Protein AF-A0A6I9PRD9-F1 (afdb_monomer_lite)

Radius of gyration: 15.43 Å; chains: 1; bounding box: 41×34×39 Å

Structure (mmCIF, N/CA/C/O backbone):
data_AF-A0A6I9PRD9-F1
#
_entry.id   AF-A0A6I9PRD9-F1
#
loop_
_atom_site.group_PDB
_atom_site.id
_atom_site.type_symbol
_atom_site.label_atom_id
_atom_site.label_alt_id
_atom_site.label_comp_id
_atom_site.label_asym_id
_atom_site.label_entity_id
_atom_site.label_seq_id
_atom_site.pdbx_PDB_ins_code
_atom_site.Cartn_x
_atom_site.Cartn_y
_atom_site.Cartn_z
_atom_site.occupancy
_atom_site.B_iso_or_equiv
_atom_site.auth_seq_id
_atom_site.auth_comp_id
_atom_site.auth_asym_id
_atom_site.auth_atom_id
_atom_site.pdbx_PDB_model_num
ATOM 1 N N . MET A 1 1 ? -19.903 2.151 14.464 1.00 62.44 1 MET A N 1
ATOM 2 C CA . MET A 1 1 ? -20.495 2.393 13.127 1.00 62.44 1 MET A CA 1
ATOM 3 C C . MET A 1 1 ? -19.812 1.446 12.155 1.00 62.44 1 MET A C 1
ATOM 5 O O . MET A 1 1 ? -18.597 1.336 12.236 1.00 62.44 1 MET A O 1
ATOM 9 N N . ALA A 1 2 ? -20.546 0.712 11.317 1.00 78.50 2 ALA A N 1
ATOM 10 C CA . ALA A 1 2 ? -19.922 -0.200 10.356 1.00 78.50 2 ALA A CA 1
ATOM 11 C C . ALA A 1 2 ? -19.361 0.602 9.170 1.00 78.50 2 ALA A C 1
ATOM 13 O O . ALA A 1 2 ? -20.081 1.413 8.588 1.00 78.50 2 ALA A O 1
ATOM 14 N N . ARG A 1 3 ? -18.087 0.389 8.828 1.00 88.00 3 ARG A N 1
ATOM 15 C CA . ARG A 1 3 ? -17.421 0.985 7.659 1.00 88.00 3 ARG A CA 1
ATOM 16 C C . ARG A 1 3 ? -16.785 -0.113 6.817 1.00 88.00 3 ARG A C 1
ATOM 18 O O . ARG A 1 3 ? -16.355 -1.125 7.357 1.00 88.00 3 ARG A O 1
ATOM 25 N N . PHE A 1 4 ? -16.762 0.087 5.501 1.00 90.31 4 PHE A N 1
ATOM 26 C CA . PHE A 1 4 ? -16.207 -0.888 4.558 1.00 90.31 4 PHE A CA 1
ATOM 27 C C . PHE A 1 4 ? -14.673 -0.965 4.632 1.00 90.31 4 PHE A C 1
ATOM 29 O O . PHE A 1 4 ? -14.110 -2.048 4.541 1.00 90.31 4 PHE A O 1
ATOM 36 N N . ALA A 1 5 ? -14.013 0.177 4.829 1.00 92.81 5 ALA A N 1
ATOM 37 C CA . ALA A 1 5 ? -12.582 0.281 5.086 1.00 92.81 5 ALA A CA 1
ATOM 38 C C . ALA A 1 5 ? -12.316 1.470 6.020 1.00 92.81 5 ALA A C 1
ATOM 40 O O . ALA A 1 5 ? -13.050 2.464 5.978 1.00 92.81 5 ALA A O 1
ATOM 41 N N . ASP A 1 6 ? -11.275 1.375 6.847 1.00 93.38 6 ASP A N 1
ATOM 42 C CA . ASP A 1 6 ? -10.869 2.462 7.745 1.00 93.38 6 ASP A CA 1
ATOM 43 C C . ASP A 1 6 ? -10.229 3.615 6.961 1.00 93.38 6 ASP A C 1
ATOM 45 O O . ASP A 1 6 ? -10.547 4.781 7.197 1.00 93.38 6 ASP A O 1
ATOM 49 N N . TYR A 1 7 ? -9.376 3.289 5.985 1.00 95.12 7 TYR A N 1
ATOM 50 C CA . TYR A 1 7 ? -8.647 4.266 5.183 1.00 95.12 7 TYR A CA 1
ATOM 51 C C . TYR A 1 7 ? -8.502 3.834 3.724 1.00 95.12 7 TYR A C 1
ATOM 53 O O . TYR A 1 7 ? -8.319 2.659 3.415 1.00 95.12 7 TYR A O 1
ATOM 61 N N . PHE A 1 8 ? -8.495 4.824 2.834 1.00 95.88 8 PHE A N 1
ATOM 62 C CA . PHE A 1 8 ? -8.052 4.702 1.448 1.00 95.88 8 PHE A CA 1
ATOM 63 C C . PHE A 1 8 ? -6.857 5.621 1.239 1.00 95.88 8 PHE A C 1
ATOM 65 O O . PHE A 1 8 ? -6.917 6.803 1.580 1.00 95.88 8 PHE A O 1
ATOM 72 N N . ILE A 1 9 ? -5.775 5.097 0.668 1.00 96.12 9 ILE A N 1
ATOM 73 C CA . ILE A 1 9 ? -4.550 5.862 0.434 1.00 96.12 9 ILE A CA 1
ATOM 74 C C . ILE A 1 9 ? -4.059 5.698 -0.995 1.00 96.12 9 ILE A C 1
ATOM 76 O O . ILE A 1 9 ? -4.200 4.640 -1.604 1.00 96.12 9 ILE A O 1
ATOM 80 N N . VAL A 1 10 ? -3.442 6.759 -1.500 1.00 96.12 10 VAL A N 1
ATOM 81 C CA . VAL A 1 10 ? -2.654 6.741 -2.728 1.00 96.12 10 VAL A CA 1
ATOM 82 C C . VAL A 1 10 ? -1.207 6.934 -2.318 1.00 96.12 10 VAL A C 1
ATOM 84 O O . VAL A 1 10 ? -0.873 7.934 -1.679 1.00 96.12 10 VAL A O 1
ATOM 87 N N . VAL A 1 11 ? -0.361 5.976 -2.676 1.00 95.94 11 VAL A N 1
ATOM 88 C CA . VAL A 1 11 ? 1.070 5.988 -2.377 1.00 95.94 11 VAL A CA 1
ATOM 89 C C . VAL A 1 11 ? 1.832 6.027 -3.693 1.00 95.94 11 VAL A C 1
ATOM 91 O O . VAL A 1 11 ? 1.496 5.283 -4.611 1.00 95.94 11 VAL A O 1
ATOM 94 N N . GLY A 1 12 ? 2.849 6.878 -3.782 1.00 94.06 12 GLY A N 1
ATOM 95 C CA . GLY A 1 12 ? 3.750 6.930 -4.932 1.00 94.06 12 GLY A CA 1
ATOM 96 C C . GLY A 1 12 ? 5.211 6.840 -4.526 1.00 94.06 12 GLY A C 1
ATOM 97 O O . GLY A 1 12 ? 5.543 6.862 -3.341 1.00 94.06 12 GLY A O 1
ATOM 98 N N . TYR A 1 13 ? 6.074 6.739 -5.532 1.00 91.94 13 TYR A N 1
ATOM 99 C CA . TYR A 1 13 ? 7.519 6.714 -5.350 1.00 91.94 13 TYR A CA 1
ATOM 100 C C . TYR A 1 13 ? 8.020 8.089 -4.880 1.00 91.94 13 TYR A C 1
ATOM 102 O O . TYR A 1 13 ? 7.689 9.117 -5.473 1.00 91.94 13 TYR A O 1
ATOM 110 N N . ASP A 1 14 ? 8.815 8.120 -3.813 1.00 91.44 14 ASP A N 1
ATOM 111 C CA . ASP A 1 14 ? 9.419 9.347 -3.300 1.00 91.44 14 ASP A CA 1
ATOM 112 C C . ASP A 1 14 ? 10.723 9.663 -4.048 1.00 91.44 14 ASP A C 1
ATOM 114 O O . ASP A 1 14 ? 11.800 9.145 -3.738 1.00 91.44 14 ASP A O 1
ATOM 118 N N . HIS A 1 15 ? 10.624 10.541 -5.044 1.00 86.25 15 HIS A N 1
ATOM 119 C CA . HIS A 1 15 ? 11.774 10.978 -5.836 1.00 86.25 15 HIS A CA 1
ATOM 120 C C . HIS A 1 15 ? 12.789 11.805 -5.027 1.00 86.25 15 HIS A C 1
ATOM 122 O O . HIS A 1 15 ? 13.949 11.886 -5.426 1.00 86.25 15 HIS A O 1
ATOM 128 N N . GLU A 1 16 ? 12.400 12.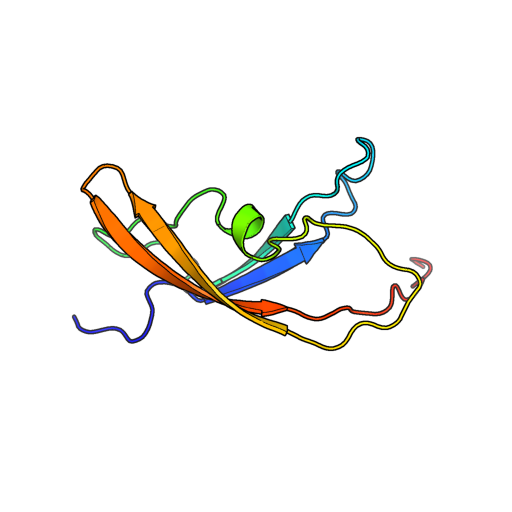393 -3.890 1.00 84.50 16 GLU A N 1
ATOM 129 C CA . GLU A 1 16 ? 13.290 13.236 -3.073 1.00 84.50 16 GLU A CA 1
ATOM 130 C C . GLU A 1 16 ? 14.255 12.394 -2.226 1.00 84.50 16 GLU A C 1
ATOM 132 O O . GLU A 1 16 ? 15.349 12.843 -1.885 1.00 84.50 16 GLU A O 1
ATOM 137 N N . LYS A 1 17 ? 13.876 11.150 -1.916 1.00 77.88 17 LYS A N 1
ATOM 138 C CA . LYS A 1 17 ? 14.646 10.231 -1.062 1.00 77.88 17 LYS A CA 1
ATOM 139 C C . LYS A 1 17 ? 15.405 9.146 -1.831 1.00 77.88 17 LYS A C 1
ATOM 141 O O . LYS A 1 17 ? 16.006 8.269 -1.222 1.00 77.88 17 LYS A O 1
ATOM 146 N N . ALA A 1 18 ? 15.455 9.224 -3.161 1.00 64.50 18 ALA A N 1
ATOM 147 C CA . ALA A 1 18 ? 16.067 8.208 -4.025 1.00 64.50 18 ALA A CA 1
ATOM 148 C C . ALA A 1 18 ? 17.609 8.082 -3.920 1.00 64.50 18 ALA A C 1
ATOM 150 O O . ALA A 1 18 ? 18.199 7.219 -4.569 1.00 64.50 18 ALA A O 1
ATOM 151 N N . GLY A 1 19 ? 18.281 8.917 -3.118 1.00 60.06 19 GLY A N 1
ATOM 152 C CA . GLY A 1 19 ? 19.746 8.962 -3.017 1.00 60.06 19 GLY A CA 1
ATOM 153 C C . GLY A 1 19 ? 20.415 7.772 -2.310 1.00 60.06 19 GLY A C 1
ATOM 154 O O . GLY A 1 19 ? 21.637 7.666 -2.368 1.00 60.06 19 GLY A O 1
ATOM 155 N N . SER A 1 20 ? 19.662 6.879 -1.654 1.00 58.41 20 SER A N 1
ATOM 156 C CA . SER A 1 20 ? 20.207 5.812 -0.788 1.00 58.41 20 SER A CA 1
ATOM 157 C C . SER A 1 20 ? 20.174 4.387 -1.366 1.00 58.41 20 SER A C 1
ATOM 159 O O . SER A 1 20 ? 20.520 3.444 -0.661 1.00 58.41 20 SER A O 1
ATOM 161 N N . GLY A 1 21 ? 19.785 4.194 -2.630 1.00 63.38 21 GLY A N 1
ATOM 162 C CA . GLY A 1 21 ? 19.826 2.887 -3.314 1.00 63.38 21 GLY A CA 1
ATOM 163 C C . GLY A 1 21 ? 18.558 2.029 -3.188 1.00 63.38 21 GLY A C 1
ATOM 164 O O . GLY A 1 21 ? 18.223 1.320 -4.135 1.00 63.38 21 GLY A O 1
ATOM 165 N N . GLU A 1 22 ? 17.796 2.155 -2.099 1.00 71.44 22 GLU A N 1
ATOM 166 C CA . GLU A 1 22 ? 16.391 1.727 -2.038 1.00 71.44 22 GLU A CA 1
ATOM 167 C C . GLU A 1 22 ? 15.487 2.956 -2.010 1.00 71.44 22 GLU A C 1
ATOM 169 O O . GLU A 1 22 ? 15.681 3.860 -1.197 1.00 71.44 22 GLU A O 1
ATOM 174 N N . GLY A 1 23 ? 14.522 3.009 -2.933 1.00 82.12 23 GLY A N 1
ATOM 175 C CA . GLY A 1 23 ? 13.497 4.041 -2.911 1.00 82.12 23 GLY A CA 1
ATOM 176 C C . GLY A 1 23 ? 12.552 3.839 -1.731 1.00 82.12 23 GLY A C 1
ATOM 177 O O . GLY A 1 23 ? 12.517 2.775 -1.109 1.00 82.12 23 GLY A O 1
ATOM 178 N N . CYS A 1 24 ? 11.734 4.846 -1.448 1.00 89.25 24 CYS A N 1
ATOM 179 C CA . CYS A 1 24 ? 10.666 4.730 -0.463 1.00 89.25 24 CYS A CA 1
ATOM 180 C C . CYS A 1 24 ? 9.330 5.194 -1.038 1.00 89.25 24 CYS A C 1
ATOM 182 O O . CYS A 1 24 ? 9.275 5.985 -1.980 1.00 89.25 24 CYS A O 1
ATOM 184 N N . GLY A 1 25 ? 8.248 4.687 -0.457 1.00 91.69 25 GLY A N 1
ATOM 185 C CA . GLY A 1 25 ? 6.907 5.173 -0.733 1.00 91.69 25 GLY A CA 1
ATOM 186 C C . GLY A 1 25 ? 6.643 6.483 -0.001 1.00 91.69 25 GLY A C 1
ATOM 187 O O . GLY A 1 25 ? 7.206 6.742 1.063 1.00 91.69 25 GLY A O 1
ATOM 188 N N . LYS A 1 26 ? 5.750 7.295 -0.557 1.00 93.50 26 LYS A N 1
ATOM 189 C CA . LYS A 1 26 ? 5.203 8.495 0.077 1.00 93.50 26 LYS A CA 1
ATOM 190 C C . LYS A 1 26 ? 3.699 8.525 -0.126 1.00 93.50 26 LYS A C 1
ATOM 192 O O . LYS A 1 26 ? 3.204 8.309 -1.232 1.00 93.50 26 LYS A O 1
ATOM 197 N N . ILE A 1 27 ? 2.966 8.810 0.944 1.00 95.12 27 ILE A N 1
ATOM 198 C CA . ILE A 1 27 ? 1.517 9.005 0.880 1.00 95.12 27 ILE A CA 1
ATOM 199 C C . ILE A 1 27 ? 1.243 10.313 0.130 1.00 95.12 27 ILE A C 1
ATOM 201 O O . ILE A 1 27 ? 1.596 11.394 0.598 1.00 95.12 27 ILE A O 1
ATOM 205 N N . ILE A 1 28 ? 0.606 10.207 -1.033 1.00 95.38 28 ILE A N 1
ATOM 206 C CA . ILE A 1 28 ? 0.190 11.342 -1.866 1.00 95.38 28 ILE A CA 1
ATOM 207 C C . ILE A 1 28 ? -1.182 11.834 -1.408 1.00 95.38 28 ILE A C 1
ATOM 209 O O . ILE A 1 28 ? -1.418 13.034 -1.281 1.00 95.38 28 ILE A O 1
ATOM 213 N N . GLN A 1 29 ? -2.101 10.900 -1.160 1.00 96.50 29 GLN A N 1
ATOM 214 C CA . GLN A 1 29 ? -3.457 11.204 -0.711 1.00 96.50 29 GLN A CA 1
ATOM 215 C C . GLN A 1 29 ? -3.904 10.185 0.324 1.00 96.50 29 GLN A C 1
ATOM 217 O O . GLN A 1 29 ? -3.533 9.013 0.260 1.00 96.50 29 GLN A O 1
ATOM 222 N N . ARG A 1 30 ? -4.744 10.634 1.255 1.00 95.88 30 ARG A N 1
ATOM 223 C CA . ARG A 1 30 ? -5.426 9.766 2.210 1.00 95.88 30 ARG A CA 1
ATOM 224 C C . ARG A 1 30 ? -6.863 10.213 2.417 1.00 95.88 30 ARG A C 1
ATOM 226 O O . ARG A 1 30 ? -7.152 11.414 2.424 1.00 95.88 30 ARG A O 1
ATOM 233 N N . PHE A 1 31 ? -7.731 9.239 2.643 1.00 95.31 31 PHE A N 1
ATOM 234 C CA . PHE A 1 31 ? -9.139 9.426 2.940 1.00 95.31 31 PHE A CA 1
ATOM 235 C C . PHE A 1 31 ? -9.538 8.495 4.089 1.00 95.31 31 PHE A C 1
ATOM 237 O O . PHE A 1 31 ? -9.276 7.298 3.997 1.00 95.31 31 PHE A O 1
ATOM 244 N N . PRO A 1 32 ? -10.184 9.014 5.143 1.00 94.62 32 PRO A N 1
ATOM 245 C CA . PRO A 1 32 ? -10.384 10.439 5.435 1.00 94.62 32 PRO A CA 1
ATOM 246 C C . PRO A 1 32 ? -9.068 11.204 5.702 1.00 94.62 32 PRO A C 1
ATOM 248 O O . PRO A 1 32 ? -8.026 10.622 5.998 1.00 94.62 32 PRO A O 1
ATOM 251 N N . LYS A 1 33 ? -9.124 12.542 5.599 1.00 94.31 33 LYS A N 1
ATOM 252 C CA . LYS A 1 33 ? -7.991 13.441 5.915 1.00 94.31 33 LYS A CA 1
ATOM 253 C C . LYS A 1 33 ? -7.732 13.601 7.413 1.00 94.31 33 LYS A C 1
ATOM 255 O O . LYS A 1 33 ? -6.661 14.065 7.787 1.00 94.31 33 LYS A O 1
ATOM 260 N N . LYS A 1 34 ? -8.729 13.304 8.242 1.00 93.62 34 LYS A N 1
ATOM 261 C CA . LYS A 1 34 ? -8.638 13.280 9.702 1.00 93.62 34 LYS A CA 1
ATOM 262 C C . LYS A 1 34 ? -8.856 11.853 10.159 1.00 93.62 34 LYS A C 1
ATOM 264 O O . LYS A 1 34 ? -9.558 11.107 9.485 1.00 93.62 34 LYS A O 1
ATOM 269 N N . ASP A 1 35 ? -8.248 11.506 11.274 1.00 94.44 35 ASP A N 1
ATOM 270 C CA . ASP A 1 35 ? -8.349 10.162 11.813 1.00 94.44 35 ASP A CA 1
ATOM 271 C C . ASP A 1 35 ? -9.735 9.937 12.410 1.00 94.44 35 ASP A C 1
ATOM 273 O O . ASP A 1 35 ? -10.449 10.891 12.736 1.00 94.44 35 ASP A O 1
ATOM 277 N N . TRP A 1 36 ? -10.131 8.672 12.490 1.00 90.75 36 TRP A N 1
ATOM 278 C CA . TRP A 1 36 ? -11.387 8.315 13.124 1.00 90.75 36 TRP A CA 1
ATOM 279 C C . TRP A 1 36 ? -11.204 8.257 14.638 1.00 90.75 36 TRP A C 1
ATOM 281 O O . TRP A 1 36 ? -10.153 7.844 15.129 1.00 90.75 36 TRP A O 1
ATOM 291 N N . ASP A 1 37 ? -12.252 8.591 15.385 1.00 90.00 37 ASP A N 1
ATOM 292 C CA . ASP A 1 37 ? -12.242 8.395 16.832 1.00 90.00 37 ASP A CA 1
ATOM 293 C C . ASP A 1 37 ? -12.019 6.908 17.153 1.00 90.00 37 ASP A C 1
ATOM 295 O O . ASP A 1 37 ? -12.745 6.037 16.667 1.00 90.00 37 ASP A O 1
ATOM 299 N N . GLY A 1 38 ? -10.980 6.618 17.941 1.00 87.06 38 GLY A N 1
ATOM 300 C CA . GLY A 1 38 ? -10.600 5.253 18.319 1.00 87.06 38 GLY A CA 1
ATOM 301 C C . GLY A 1 38 ? -9.897 4.438 17.226 1.00 87.06 38 GLY A C 1
ATOM 302 O O . GLY A 1 38 ? -9.649 3.254 17.426 1.00 87.06 38 GLY A O 1
ATOM 303 N N . THR A 1 39 ? -9.559 5.019 16.072 1.00 88.44 39 THR A N 1
ATOM 304 C CA . THR A 1 39 ? -8.755 4.334 15.045 1.00 88.44 39 THR A CA 1
ATOM 305 C C . THR A 1 39 ? -7.775 5.317 14.42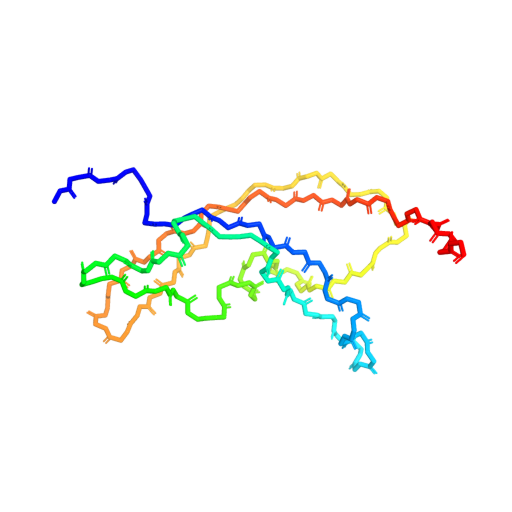9 1.00 88.44 39 THR A C 1
ATOM 307 O O . THR A 1 39 ? -8.154 6.153 13.612 1.00 88.44 39 THR A O 1
ATOM 310 N N . ALA A 1 40 ? -6.515 5.215 14.844 1.00 89.88 40 ALA A N 1
ATOM 311 C CA . ALA A 1 40 ? -5.437 6.039 14.319 1.00 89.88 40 ALA A CA 1
ATOM 312 C C . ALA A 1 40 ? -5.022 5.584 12.915 1.00 89.88 40 ALA A C 1
ATOM 314 O O . ALA A 1 40 ? -5.158 4.412 12.552 1.00 89.88 40 ALA A O 1
ATOM 315 N N . PHE A 1 41 ? -4.470 6.509 12.132 1.00 91.69 41 PHE A N 1
ATOM 316 C CA . PHE A 1 41 ? -3.890 6.157 10.844 1.00 91.69 41 PHE A CA 1
ATOM 317 C C . PHE A 1 41 ? -2.631 5.280 11.029 1.00 91.69 41 PHE A C 1
ATOM 319 O O . PHE A 1 41 ? -1.727 5.678 11.773 1.00 91.69 41 PHE A O 1
ATOM 326 N N . PRO A 1 42 ? -2.523 4.118 10.352 1.00 88.69 42 PRO A N 1
ATOM 327 C CA . PRO A 1 42 ? -1.366 3.238 10.491 1.00 88.69 42 PRO A CA 1
ATOM 328 C C . PRO A 1 42 ? -0.103 3.892 9.914 1.00 88.69 42 PRO A C 1
ATOM 330 O O . PRO A 1 42 ? -0.027 4.206 8.725 1.00 88.69 42 PRO A O 1
ATOM 333 N N . GLN A 1 43 ? 0.908 4.095 10.761 1.00 87.62 43 GLN A N 1
ATOM 334 C CA . GLN A 1 43 ? 2.188 4.670 10.341 1.00 87.62 43 GLN A CA 1
ATOM 335 C C . GLN A 1 43 ? 3.011 3.665 9.527 1.00 87.62 43 GLN A C 1
ATOM 337 O O . GLN A 1 43 ? 3.063 2.483 9.859 1.00 87.62 43 GLN A O 1
ATOM 342 N N . GLY A 1 44 ? 3.680 4.136 8.471 1.00 88.12 44 GLY A N 1
ATOM 343 C CA . GLY A 1 44 ? 4.564 3.305 7.646 1.00 88.12 44 GLY A CA 1
ATOM 344 C C . GLY A 1 44 ? 3.839 2.334 6.709 1.00 88.12 44 GLY A C 1
ATOM 345 O O . GLY A 1 44 ? 4.483 1.481 6.098 1.00 88.12 44 GLY A O 1
ATOM 346 N N . VAL A 1 45 ? 2.514 2.445 6.565 1.00 90.25 45 VAL A N 1
ATOM 347 C CA . VAL A 1 45 ? 1.704 1.571 5.698 1.00 90.25 45 VAL A CA 1
ATOM 348 C C . VAL A 1 45 ? 2.174 1.593 4.233 1.00 90.25 45 VAL A C 1
ATOM 350 O O . VAL A 1 45 ? 2.055 0.597 3.519 1.00 90.25 45 VAL A O 1
ATOM 353 N N . GLU A 1 46 ? 2.792 2.690 3.787 1.00 91.06 46 GLU A N 1
ATOM 354 C CA . GLU A 1 46 ? 3.404 2.838 2.465 1.00 91.06 46 GLU A CA 1
ATOM 355 C C . GLU A 1 46 ? 4.576 1.882 2.196 1.00 91.06 46 GLU A C 1
ATOM 357 O O . GLU A 1 46 ? 4.898 1.617 1.037 1.00 91.06 46 GLU A O 1
ATOM 362 N N . MET A 1 47 ? 5.218 1.347 3.235 1.00 87.94 47 MET A N 1
ATOM 363 C CA . MET A 1 47 ? 6.303 0.374 3.072 1.00 87.94 47 MET A CA 1
ATOM 364 C C . MET A 1 47 ? 5.766 -1.000 2.661 1.00 87.94 47 MET A C 1
ATOM 366 O O . MET A 1 47 ? 6.442 -1.747 1.960 1.00 87.94 47 MET A O 1
ATOM 370 N N . PHE A 1 48 ? 4.526 -1.313 3.043 1.00 89.38 48 PHE A N 1
ATOM 371 C CA . PHE A 1 48 ? 3.898 -2.610 2.788 1.00 89.38 48 PHE A CA 1
ATOM 372 C C . PHE A 1 48 ? 3.109 -2.652 1.477 1.00 89.38 48 PHE A C 1
ATOM 374 O O . PHE A 1 48 ? 2.755 -3.732 1.005 1.00 89.38 48 PHE A O 1
ATOM 381 N N . SER A 1 49 ? 2.860 -1.497 0.854 1.00 91.19 49 SER A N 1
ATOM 382 C CA . SER A 1 49 ? 2.159 -1.429 -0.431 1.00 91.19 49 SER A CA 1
ATOM 383 C C . SER A 1 49 ? 3.025 -1.832 -1.630 1.00 91.19 49 SER A C 1
ATOM 385 O O . SER A 1 49 ? 2.498 -1.950 -2.732 1.00 91.19 49 SER A O 1
ATOM 387 N N . GLN A 1 50 ? 4.326 -2.085 -1.435 1.00 91.00 50 GLN A N 1
ATOM 388 C CA . GLN A 1 50 ? 5.253 -2.622 -2.440 1.00 91.00 50 GLN A CA 1
ATOM 389 C C . GLN A 1 50 ? 6.156 -3.702 -1.808 1.00 91.00 50 GLN A C 1
ATOM 391 O O . GLN A 1 50 ? 7.270 -3.395 -1.385 1.00 91.00 50 GLN A O 1
ATOM 396 N N . PRO A 1 51 ? 5.736 -4.981 -1.752 1.00 87.06 51 PRO A N 1
ATOM 397 C CA . PRO A 1 51 ? 6.503 -6.047 -1.097 1.00 87.06 51 PRO A CA 1
ATOM 398 C C . PRO A 1 51 ? 7.856 -6.332 -1.770 1.00 87.06 51 PRO A C 1
ATOM 400 O O . PRO A 1 51 ? 8.772 -6.830 -1.126 1.00 87.06 51 PRO A O 1
ATOM 403 N N . GLY A 1 52 ? 8.007 -5.993 -3.056 1.00 86.88 52 GLY A N 1
ATOM 404 C CA . GLY A 1 52 ? 9.288 -6.050 -3.775 1.00 86.88 52 GLY A CA 1
ATOM 405 C C . GLY A 1 52 ? 10.199 -4.836 -3.545 1.00 86.88 52 GLY A C 1
ATOM 406 O O . GLY A 1 52 ? 11.237 -4.723 -4.202 1.00 86.88 52 GLY A O 1
ATOM 407 N N . GLY A 1 53 ? 9.800 -3.924 -2.656 1.00 88.50 53 GLY A N 1
ATOM 408 C CA . GLY A 1 53 ? 10.446 -2.639 -2.434 1.00 88.50 53 GLY A CA 1
ATOM 409 C C . GLY A 1 53 ? 10.101 -1.597 -3.500 1.00 88.50 53 GLY A C 1
ATOM 410 O O . GLY A 1 53 ? 9.662 -1.898 -4.614 1.00 88.50 53 GLY A O 1
ATOM 411 N N . TRP A 1 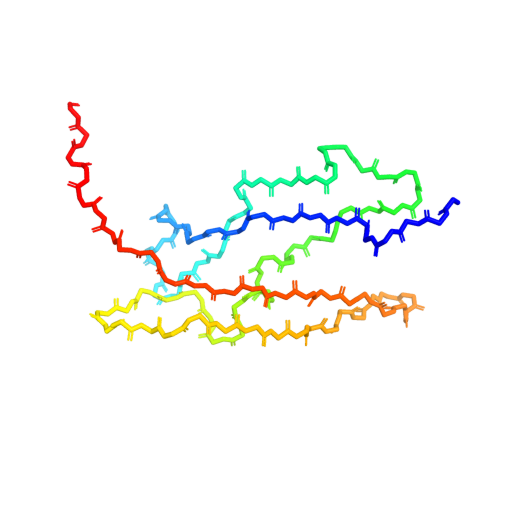54 ? 10.335 -0.333 -3.158 1.00 89.62 54 TRP A N 1
ATOM 412 C CA . TRP A 1 54 ? 10.133 0.800 -4.056 1.00 89.62 54 TRP A CA 1
ATOM 413 C C . TRP A 1 54 ? 11.343 0.961 -4.975 1.00 89.62 54 TRP A C 1
ATOM 415 O O . TRP A 1 54 ? 12.412 1.403 -4.552 1.00 89.62 54 TRP A O 1
ATOM 425 N N . ARG A 1 55 ? 11.191 0.570 -6.245 1.00 86.44 55 ARG A N 1
ATOM 426 C CA . ARG A 1 55 ? 12.269 0.605 -7.243 1.00 86.44 55 ARG A CA 1
ATOM 427 C C . ARG A 1 55 ? 11.740 1.021 -8.608 1.00 86.44 55 ARG A C 1
ATOM 429 O O . ARG A 1 55 ? 10.719 0.507 -9.069 1.00 86.44 55 ARG A O 1
ATOM 436 N N . LEU A 1 56 ? 12.488 1.894 -9.274 1.00 87.81 56 LEU A N 1
ATOM 437 C CA . LEU A 1 56 ? 12.255 2.219 -10.676 1.00 87.81 56 LEU A CA 1
ATOM 438 C C . LEU A 1 56 ? 12.602 1.012 -11.554 1.00 87.81 56 LEU A C 1
ATOM 440 O O . LEU A 1 56 ? 13.498 0.223 -11.246 1.00 87.81 56 LEU A O 1
ATOM 444 N N . SER A 1 57 ? 11.882 0.859 -12.659 1.00 87.56 57 SER A N 1
ATOM 445 C CA . SER A 1 57 ? 12.119 -0.202 -13.634 1.00 87.56 57 SER A CA 1
ATOM 446 C C . SER A 1 57 ? 12.115 0.386 -15.036 1.00 87.56 57 SER A C 1
ATOM 448 O O . SER A 1 57 ? 11.343 1.294 -15.325 1.00 87.56 57 SER A O 1
ATOM 450 N N . ARG A 1 58 ? 12.992 -0.134 -15.900 1.00 87.75 58 ARG A N 1
ATOM 451 C CA . ARG A 1 58 ? 13.009 0.203 -17.331 1.00 87.75 58 ARG A CA 1
ATOM 452 C C . ARG A 1 58 ? 12.009 -0.631 -18.133 1.00 87.75 58 ARG A C 1
ATOM 454 O O . ARG A 1 58 ? 11.659 -0.251 -19.245 1.00 87.75 58 ARG A O 1
ATOM 461 N N . ASP A 1 59 ? 11.543 -1.736 -17.558 1.00 90.50 59 ASP A N 1
ATOM 462 C CA . ASP A 1 59 ? 10.600 -2.644 -1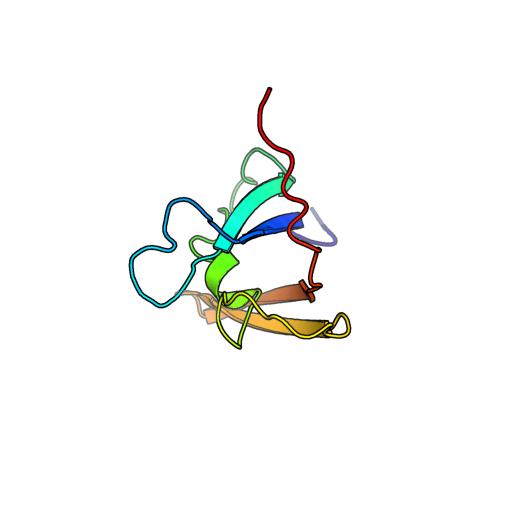8.192 1.00 90.50 59 ASP A CA 1
ATOM 463 C C . ASP A 1 59 ? 9.166 -2.277 -17.820 1.00 90.50 59 ASP A C 1
ATOM 465 O O . ASP A 1 59 ? 8.867 -1.879 -16.689 1.00 90.50 59 ASP A O 1
ATOM 469 N N . ARG A 1 60 ? 8.246 -2.470 -18.769 1.00 87.00 60 ARG A N 1
ATOM 470 C CA . ARG A 1 60 ? 6.816 -2.389 -18.471 1.00 87.00 60 ARG A CA 1
ATOM 471 C C . ARG A 1 60 ? 6.423 -3.578 -17.607 1.00 87.00 60 ARG A C 1
ATOM 473 O O . ARG A 1 60 ? 6.616 -4.727 -17.996 1.00 87.00 60 ARG A O 1
ATOM 480 N N . LYS A 1 61 ? 5.816 -3.294 -16.461 1.00 90.38 61 LYS A N 1
ATOM 481 C CA . LYS A 1 61 ? 5.298 -4.303 -15.539 1.00 90.38 61 LYS A CA 1
ATOM 482 C C . LYS A 1 61 ? 3.779 -4.238 -15.497 1.00 90.38 61 LYS A C 1
ATOM 484 O O . LYS A 1 61 ? 3.199 -3.154 -15.499 1.00 90.38 61 LYS A O 1
ATOM 489 N N . ALA A 1 62 ? 3.146 -5.407 -15.475 1.00 93.75 62 ALA A N 1
ATOM 490 C CA . ALA A 1 62 ? 1.703 -5.502 -15.306 1.00 93.75 62 ALA A CA 1
ATOM 491 C C . ALA A 1 62 ? 1.295 -5.021 -13.899 1.00 93.75 62 ALA A C 1
ATOM 493 O O . ALA A 1 62 ? 2.063 -5.225 -12.952 1.00 93.75 62 ALA A O 1
ATOM 494 N N . PRO A 1 63 ? 0.105 -4.414 -13.741 1.00 94.69 63 PRO A N 1
ATOM 495 C CA . PRO A 1 63 ? -0.446 -4.133 -12.425 1.00 94.69 63 PRO A CA 1
ATOM 496 C C . PRO A 1 63 ? -0.602 -5.412 -11.603 1.00 94.69 63 PRO A C 1
ATOM 498 O O . PRO A 1 63 ? -0.916 -6.473 -12.147 1.00 94.69 63 PRO A O 1
ATOM 501 N N . THR A 1 64 ? -0.426 -5.306 -10.291 1.00 94.94 64 THR A N 1
ATOM 502 C CA . THR A 1 64 ? -0.652 -6.420 -9.367 1.00 94.94 64 THR A CA 1
ATOM 503 C C . THR A 1 64 ? -1.648 -6.021 -8.295 1.00 94.94 64 THR A C 1
ATOM 505 O O . THR A 1 64 ? -1.710 -4.864 -7.878 1.00 94.94 64 THR A O 1
ATOM 508 N N . PHE A 1 65 ? -2.433 -6.996 -7.849 1.00 96.62 65 PHE A N 1
ATOM 509 C CA . PHE A 1 65 ? -3.339 -6.848 -6.724 1.00 96.62 65 PHE A CA 1
ATOM 510 C C . PHE A 1 65 ? -3.024 -7.918 -5.687 1.00 96.62 65 PHE A C 1
ATOM 512 O O . PHE A 1 65 ? -2.894 -9.094 -6.029 1.00 96.62 65 PHE A O 1
ATOM 519 N N . PHE A 1 66 ? -2.892 -7.511 -4.431 1.00 95.44 66 PHE A N 1
ATOM 520 C CA . PHE A 1 66 ? -2.618 -8.413 -3.318 1.00 95.44 66 PHE A CA 1
ATOM 521 C C . PHE A 1 66 ? -3.146 -7.825 -2.010 1.00 95.44 66 PHE A C 1
ATOM 523 O O . PHE A 1 66 ? -3.457 -6.638 -1.924 1.00 95.44 66 PHE A O 1
ATOM 530 N N . THR A 1 67 ? -3.225 -8.659 -0.977 1.00 95.69 67 THR A N 1
ATOM 531 C CA . THR A 1 67 ? -3.598 -8.238 0.374 1.00 95.69 67 THR A CA 1
ATOM 532 C C . THR A 1 67 ? -2.444 -8.517 1.323 1.00 95.69 67 THR A C 1
ATOM 534 O O . THR A 1 67 ? -1.928 -9.633 1.355 1.00 95.69 67 THR A O 1
ATOM 537 N N . VAL A 1 68 ? -2.053 -7.512 2.103 1.00 93.56 68 VAL A N 1
ATOM 538 C CA . VAL A 1 68 ? -1.127 -7.661 3.233 1.00 93.56 68 VAL A CA 1
ATOM 539 C C . VAL A 1 68 ? -1.908 -7.612 4.541 1.00 93.56 68 VAL A C 1
ATOM 541 O O . VAL A 1 68 ? -2.960 -6.976 4.623 1.00 93.56 68 VAL A O 1
ATOM 544 N N . VAL A 1 69 ? -1.399 -8.301 5.560 1.00 93.31 69 VAL A N 1
ATOM 545 C CA . VAL A 1 69 ? -1.984 -8.316 6.903 1.00 93.31 69 VAL A CA 1
ATOM 546 C C . VAL A 1 69 ? -0.970 -7.711 7.859 1.00 93.31 69 VAL A C 1
ATOM 548 O O . VAL A 1 69 ? 0.140 -8.229 7.985 1.00 93.31 69 VAL A O 1
ATOM 551 N N . LEU A 1 70 ? -1.347 -6.609 8.500 1.00 90.12 70 LEU A N 1
ATOM 552 C CA . LEU A 1 70 ? -0.553 -5.934 9.519 1.00 90.12 70 LEU A CA 1
ATOM 553 C C . LEU A 1 70 ? -1.143 -6.285 10.881 1.00 90.12 70 LEU A C 1
ATOM 555 O O . LEU A 1 70 ? -2.320 -6.035 11.126 1.00 90.12 70 LEU A O 1
ATOM 559 N N . THR A 1 71 ? -0.335 -6.885 11.746 1.00 90.94 71 THR A N 1
ATOM 560 C CA . THR A 1 71 ? -0.740 -7.189 13.119 1.00 90.94 71 THR A CA 1
ATOM 561 C C . THR A 1 71 ? -0.217 -6.094 14.032 1.00 90.94 71 THR A C 1
ATOM 563 O O . THR A 1 71 ? 0.976 -5.786 13.985 1.00 90.94 71 THR A O 1
ATOM 566 N N . ASP A 1 72 ? -1.090 -5.500 14.837 1.00 86.19 72 ASP A N 1
ATOM 567 C CA . ASP A 1 72 ? -0.681 -4.488 15.809 1.00 86.19 72 ASP A CA 1
ATOM 568 C C . ASP A 1 72 ? -0.255 -5.097 17.159 1.00 86.19 72 ASP A C 1
ATOM 570 O O . ASP A 1 72 ? -0.153 -6.316 17.327 1.00 86.19 72 ASP A O 1
ATOM 574 N N . ILE A 1 73 ? 0.044 -4.224 18.125 1.00 87.62 73 ILE A N 1
ATOM 575 C CA . ILE A 1 73 ? 0.483 -4.612 19.471 1.00 87.62 73 ILE A CA 1
ATOM 576 C C . ILE A 1 73 ? -0.623 -5.287 20.297 1.00 87.62 73 ILE A C 1
ATOM 578 O O . ILE A 1 73 ? -0.312 -6.042 21.216 1.00 87.62 73 ILE A O 1
ATOM 582 N N . GLU A 1 74 ? -1.892 -5.047 19.961 1.00 89.81 74 GLU A N 1
ATOM 583 C CA . GLU A 1 74 ? -3.058 -5.648 20.617 1.00 89.81 74 GLU A CA 1
ATOM 584 C C . GLU A 1 74 ? -3.461 -6.979 19.958 1.00 89.81 74 GLU A C 1
ATOM 586 O O . GLU A 1 74 ? -4.411 -7.629 20.388 1.00 89.81 74 GLU A O 1
ATOM 591 N N . SER A 1 75 ? -2.672 -7.451 18.981 1.00 89.62 75 SER A N 1
ATOM 592 C CA . SER A 1 75 ? -2.913 -8.664 18.191 1.00 89.62 75 SER A CA 1
ATOM 593 C C . SER A 1 75 ? -4.065 -8.542 17.189 1.00 89.62 75 SER A C 1
ATOM 595 O O . SER A 1 75 ? -4.456 -9.537 16.563 1.00 89.62 75 SER A O 1
ATOM 597 N N . ASP A 1 76 ? -4.565 -7.329 16.964 1.00 89.31 76 ASP A N 1
ATOM 598 C CA . ASP A 1 76 ? -5.583 -7.083 15.958 1.00 89.31 76 ASP A CA 1
ATOM 599 C C . ASP A 1 76 ? -4.976 -7.124 14.554 1.00 89.31 76 ASP A C 1
ATOM 601 O O . ASP A 1 76 ? -3.830 -6.740 14.304 1.00 89.31 76 ASP A O 1
ATOM 605 N N . ARG A 1 77 ? -5.764 -7.658 13.614 1.00 91.56 7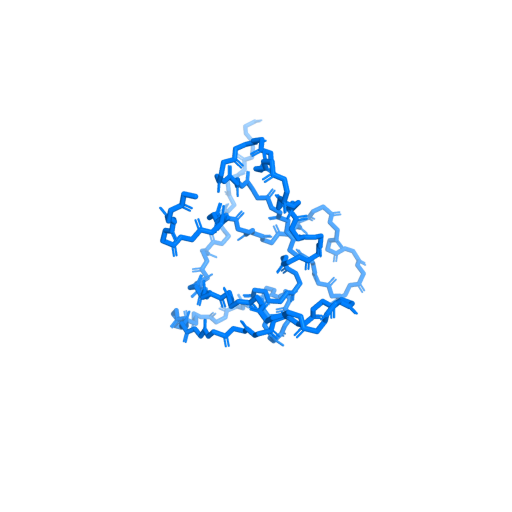7 ARG A N 1
ATOM 606 C CA . ARG A 1 77 ? -5.357 -7.860 12.219 1.00 91.56 77 ARG A CA 1
ATOM 607 C C . ARG A 1 77 ? -5.961 -6.784 11.333 1.00 91.56 77 ARG A C 1
ATOM 609 O O . ARG A 1 77 ? -7.170 -6.777 11.099 1.00 91.56 77 ARG A O 1
ATOM 616 N N . HIS A 1 78 ? -5.097 -5.966 10.750 1.00 90.62 78 HIS A N 1
ATOM 617 C CA . HIS A 1 78 ? -5.445 -4.940 9.776 1.00 90.62 78 HIS A CA 1
ATOM 618 C C . HIS A 1 78 ? -5.173 -5.461 8.367 1.00 90.62 78 HIS A C 1
ATOM 620 O O . HIS A 1 78 ? -4.041 -5.797 8.018 1.00 90.62 78 HIS A O 1
ATOM 626 N N . TYR A 1 79 ? -6.215 -5.548 7.546 1.00 93.75 79 TYR A N 1
ATOM 627 C CA . TYR A 1 79 ? -6.108 -6.031 6.170 1.00 93.75 79 TYR A CA 1
ATOM 628 C C . TYR A 1 79 ? -5.945 -4.849 5.218 1.00 93.75 79 TYR A C 1
ATOM 630 O O . TYR A 1 79 ? -6.817 -3.983 5.142 1.00 93.75 79 TYR A O 1
ATOM 638 N N . CYS A 1 80 ? -4.865 -4.829 4.440 1.00 94.56 80 CYS A N 1
ATOM 639 C CA . CYS A 1 80 ? -4.634 -3.799 3.432 1.00 94.56 80 CYS A CA 1
ATOM 640 C C . CYS A 1 80 ? -4.640 -4.432 2.044 1.00 94.56 80 CYS A C 1
ATOM 642 O O . CYS A 1 80 ? -3.751 -5.206 1.694 1.00 94.56 80 CYS A O 1
ATOM 644 N N . SER A 1 81 ? -5.654 -4.101 1.248 1.00 96.00 81 SER A N 1
ATOM 645 C CA . SER A 1 81 ? -5.709 -4.497 -0.160 1.00 96.00 81 SER A CA 1
ATOM 646 C C . SER A 1 81 ? -4.990 -3.457 -1.009 1.00 96.00 81 SER A C 1
ATOM 648 O O . SER A 1 81 ? -5.357 -2.282 -1.006 1.00 96.00 81 SER A O 1
ATOM 650 N N . CYS A 1 82 ? -3.962 -3.891 -1.729 1.00 96.06 82 CYS A N 1
ATOM 651 C CA . CYS A 1 82 ? -3.078 -3.034 -2.499 1.00 96.06 82 CYS A CA 1
ATOM 652 C C . CYS A 1 82 ? -3.230 -3.338 -3.987 1.00 96.06 82 CYS A C 1
ATOM 654 O O . CYS A 1 82 ? -2.969 -4.454 -4.433 1.00 96.06 82 CYS A O 1
ATOM 656 N N . LEU A 1 83 ? -3.616 -2.321 -4.756 1.00 96.62 83 LEU A N 1
ATOM 657 C CA . LEU A 1 83 ? -3.458 -2.300 -6.204 1.00 96.62 83 LEU A CA 1
ATOM 658 C C . LEU A 1 83 ? -2.193 -1.508 -6.522 1.00 96.62 83 LEU A C 1
ATOM 660 O O . LEU A 1 83 ? -2.096 -0.334 -6.168 1.00 96.62 83 LEU A O 1
ATOM 664 N N . THR A 1 84 ? -1.242 -2.138 -7.201 1.00 94.88 84 THR A N 1
ATOM 665 C CA . THR A 1 84 ? 0.001 -1.491 -7.616 1.00 94.88 84 THR A CA 1
ATOM 666 C C . THR A 1 84 ? 0.112 -1.472 -9.126 1.00 94.88 84 THR A C 1
ATOM 668 O O . THR A 1 84 ? -0.304 -2.408 -9.809 1.00 94.88 84 THR A O 1
ATOM 671 N N . PHE A 1 85 ? 0.675 -0.395 -9.654 1.00 93.88 85 PHE A N 1
ATOM 672 C CA . PHE A 1 85 ? 0.955 -0.243 -11.071 1.00 93.88 85 PHE A CA 1
ATOM 673 C C . PHE A 1 85 ? 2.169 0.663 -11.261 1.00 93.88 85 PHE A C 1
ATOM 675 O O . PHE A 1 85 ? 2.574 1.384 -10.349 1.00 93.88 85 PHE A O 1
ATOM 682 N N . TYR A 1 86 ? 2.754 0.597 -12.452 1.00 91.56 86 TYR A N 1
ATOM 683 C CA . TYR A 1 86 ? 3.872 1.439 -12.850 1.00 91.56 86 TYR A CA 1
ATOM 684 C C . TYR A 1 86 ? 3.360 2.542 -13.767 1.00 91.56 86 TYR A C 1
ATOM 686 O O . TYR A 1 86 ? 2.652 2.271 -14.737 1.00 91.56 86 TYR A O 1
ATOM 694 N N . GLU A 1 87 ? 3.740 3.776 -13.463 1.00 88.69 87 GLU A N 1
ATOM 695 C CA . GLU A 1 87 ? 3.531 4.925 -14.334 1.00 88.69 87 GLU A CA 1
ATOM 696 C C . GLU A 1 87 ? 4.835 5.242 -15.071 1.00 88.69 87 GLU A C 1
ATOM 698 O O . GLU A 1 87 ? 5.930 5.033 -14.543 1.00 88.69 87 GLU A O 1
ATOM 703 N N . ALA A 1 88 ? 4.728 5.703 -16.318 1.00 84.75 88 ALA A N 1
ATOM 704 C CA . ALA A 1 88 ? 5.896 6.158 -17.054 1.00 84.75 88 ALA A CA 1
ATOM 705 C C . ALA A 1 88 ? 6.398 7.466 -16.440 1.00 84.75 88 ALA A C 1
ATOM 707 O O . ALA A 1 88 ? 5.624 8.404 -16.261 1.00 84.75 88 ALA A O 1
ATOM 708 N N . GLU A 1 89 ? 7.700 7.552 -16.177 1.00 73.56 89 GLU A N 1
ATOM 709 C CA . GLU A 1 89 ? 8.322 8.818 -15.811 1.00 73.56 89 GLU A CA 1
ATOM 710 C C . GLU A 1 89 ? 8.332 9.715 -17.055 1.00 73.56 89 GLU A C 1
ATOM 712 O O . GLU A 1 89 ? 9.211 9.643 -17.917 1.00 73.56 89 GLU A O 1
ATOM 717 N N . VAL A 1 90 ? 7.282 10.519 -17.211 1.00 68.56 90 VAL A N 1
ATOM 718 C CA . VAL A 1 90 ? 7.255 11.561 -18.228 1.00 68.56 90 VAL A CA 1
ATOM 719 C C . VAL A 1 90 ? 8.151 12.670 -17.698 1.00 68.56 90 VAL A C 1
ATOM 721 O O . VAL A 1 90 ? 7.805 13.323 -16.715 1.00 68.56 90 VAL A O 1
ATOM 724 N N . ASN A 1 91 ? 9.302 12.885 -18.340 1.00 54.72 91 ASN A N 1
ATOM 725 C CA . ASN A 1 91 ? 10.099 14.099 -18.165 1.00 54.72 91 ASN A CA 1
ATOM 726 C C . ASN A 1 91 ? 9.255 15.304 -18.610 1.00 54.72 91 ASN A C 1
ATOM 728 O O . ASN A 1 91 ? 9.415 15.825 -19.713 1.00 54.72 91 ASN A O 1
ATOM 732 N N . LEU A 1 92 ? 8.336 15.753 -17.759 1.00 49.78 92 LEU A N 1
ATOM 733 C CA . LEU A 1 92 ? 7.842 17.115 -17.797 1.00 49.78 92 LEU A CA 1
ATOM 734 C C . LEU A 1 92 ? 9.031 17.956 -17.346 1.00 49.78 92 LEU A C 1
ATOM 736 O O . LEU A 1 92 ? 9.245 18.150 -16.149 1.00 49.78 92 LEU A O 1
ATOM 740 N N . GLN A 1 93 ? 9.855 18.383 -18.307 1.00 42.44 93 GLN A N 1
ATOM 741 C CA . GLN A 1 93 ? 10.750 19.514 -18.098 1.00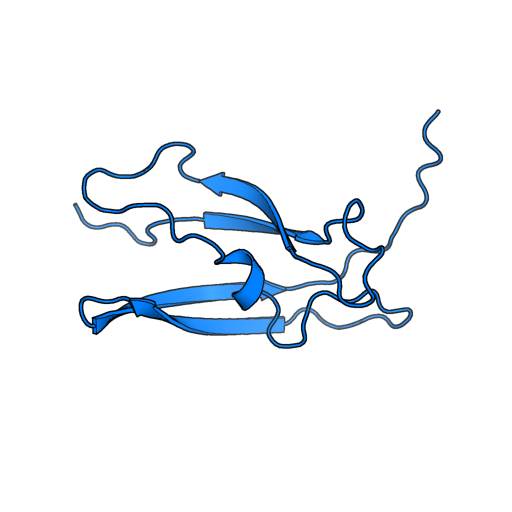 42.44 93 GLN A CA 1
ATOM 742 C C . GLN A 1 93 ? 9.894 20.594 -17.439 1.00 42.44 93 GLN A C 1
ATOM 744 O O . GLN A 1 93 ? 8.933 21.077 -18.041 1.00 42.44 93 GLN A O 1
ATOM 749 N N . ARG A 1 94 ? 10.157 20.866 -16.154 1.00 45.59 94 ARG A N 1
ATOM 750 C CA . ARG A 1 94 ? 9.505 21.976 -15.463 1.00 45.59 94 ARG A CA 1
ATOM 751 C C . ARG A 1 94 ? 9.783 23.224 -16.315 1.00 45.59 94 ARG A C 1
ATOM 753 O O . ARG A 1 94 ? 10.941 23.375 -16.715 1.00 45.59 94 ARG A O 1
ATOM 760 N N . PRO A 1 95 ? 8.760 24.028 -16.653 1.00 42.59 95 PRO A N 1
ATOM 761 C CA . PRO A 1 95 ? 8.972 25.266 -17.394 1.00 42.59 95 PRO A CA 1
ATOM 762 C C . PRO A 1 95 ? 9.918 26.210 -16.646 1.00 42.59 95 PRO A C 1
ATOM 764 O O . PRO A 1 95 ? 9.965 26.134 -15.394 1.00 42.59 95 PRO A O 1
#

Secondary structure (DSSP, 8-state):
---S-S-EEEEEE-TTSGGGSSB-EEEEEEESSSPBTTBPPPTTHHHHT-TT-B---SS----EEEEEEEE-TT--EEEEEEEE-PPP-------

Organism: NCBI:txid8208

Foldseek 3Di:
DDDPAQKDWDKDWDPPPPPPVFTFIDTPDMPPPDHDVVGDDDPPVRQVLCPVGRDDDPDADDKDWDWDWDQDPVRDTHIDIHIDGDDDPDPPVPD

InterPro domains:
  IPR005113 uDENN domain [PF03456] (26-85)
  IPR005113 uDENN domain [SM00800] (1-86)
  IPR037516 Tripartite DENN domain [PS50211] (7-95)
  IPR051696 DENN Domain-Containing GEFs [PTHR12296] (22-89)

pLDDT: mean 86.57, std 12.44, range [42.44, 96.62]

Sequence (95 aa):
MARFADYFIVVGYDHEKAGSGEGCGKIIQRFPKKDWDGTAFPQGVEMFSQPGGWRLSRDRKAPTFFTVVLTDIESDRHYCSCLTFYEAEVNLQRP